Protein AF-A0A969SU74-F1 (afdb_monomer_lite)

Foldseek 3Di:
DPPPCFWPQVVQLVVQLVVQCCPVPVPVVVVCVVDVDDPVVVVVSSVSSNVRSLCVQPPPVLVVVLVVVVDPDLVSLCVSCVVVVHQSLNVVSSCCVVVVDPPPPNNVSIDGDDDDD

Sequence (117 aa):
LSLRYKTDDHLWFAFFHEAGHLLLHGKREVFLEGAIAQDSQKQDLEMEADTFAADTLIPPDALKQFLKLGQRSKAAIEQFAAKIGIAPGIVVGRLQHDDVLPKSHCNALKQRFEWAE

pLDDT: mean 87.84, std 13.86, range [45.16, 98.06]

Secondary structure (DSSP, 8-state):
--S---BHHHHHHHHHHHHHIIIIITTHHHHHHHTT--HHHHHHHHHHHHHHHHHHHS-HHHHHHHHHT---SHHHHHHHHHHHTS-HHHHHHHHHHTTSS-TTSSGGGSPBP----

Structure (mmCIF, N/CA/C/O backbone):
data_AF-A0A969SU74-F1
#
_entry.id   AF-A0A969SU74-F1
#
loop_
_atom_site.group_PDB
_atom_site.id
_atom_site.type_symbol
_atom_site.label_atom_id
_atom_site.label_alt_id
_atom_site.label_comp_id
_atom_site.label_asym_id
_atom_site.label_entity_id
_atom_site.label_seq_id
_atom_site.pdbx_PDB_ins_code
_atom_site.Cartn_x
_atom_site.Cartn_y
_atom_site.Cartn_z
_atom_site.occupancy
_atom_site.B_iso_or_equiv
_atom_site.auth_seq_id
_atom_site.auth_comp_id
_atom_site.auth_asym_id
_atom_site.auth_atom_id
_atom_site.pdbx_PDB_model_num
ATOM 1 N N . LEU A 1 1 ? 14.546 -8.936 -4.716 1.00 48.38 1 LEU A N 1
ATOM 2 C CA . LEU A 1 1 ? 13.695 -9.474 -3.614 1.00 48.38 1 LEU A CA 1
ATOM 3 C C . LEU A 1 1 ? 14.474 -10.231 -2.518 1.00 48.38 1 LEU A C 1
ATOM 5 O O . LEU A 1 1 ? 14.663 -11.441 -2.580 1.00 48.38 1 LEU A O 1
ATOM 9 N N . SER A 1 2 ? 14.907 -9.522 -1.471 1.00 45.16 2 SER A N 1
ATOM 10 C CA . SER A 1 2 ? 15.346 -10.136 -0.205 1.00 45.16 2 SER A CA 1
ATOM 11 C C . SER A 1 2 ? 14.128 -10.766 0.488 1.00 45.16 2 SER A C 1
ATOM 13 O O . SER A 1 2 ? 13.177 -10.059 0.805 1.00 45.16 2 SER A O 1
ATOM 15 N N . LEU A 1 3 ? 14.138 -12.088 0.699 1.00 48.00 3 LEU A N 1
ATOM 16 C CA . LEU A 1 3 ? 13.044 -12.942 1.214 1.00 48.00 3 LEU A CA 1
ATOM 17 C C . LEU A 1 3 ? 12.644 -12.679 2.686 1.00 48.00 3 LEU A C 1
ATOM 19 O O . LEU A 1 3 ? 12.301 -13.592 3.434 1.00 48.00 3 LEU A O 1
ATOM 23 N N . ARG A 1 4 ? 12.679 -11.424 3.140 1.00 56.50 4 ARG A N 1
ATOM 24 C CA . ARG A 1 4 ? 12.326 -11.019 4.508 1.00 56.50 4 ARG A CA 1
ATOM 25 C C . ARG A 1 4 ? 10.922 -10.411 4.612 1.00 56.50 4 ARG A C 1
ATOM 27 O O . ARG A 1 4 ? 10.639 -9.700 5.576 1.00 56.50 4 ARG A O 1
ATOM 34 N N . TYR A 1 5 ? 10.042 -10.683 3.648 1.00 61.31 5 TYR A N 1
ATOM 35 C CA . TYR A 1 5 ? 8.650 -10.232 3.680 1.00 61.31 5 TYR A CA 1
ATOM 36 C C . TYR A 1 5 ? 7.863 -11.067 4.687 1.00 61.31 5 TYR A C 1
ATOM 38 O O . TYR A 1 5 ? 7.399 -12.163 4.394 1.00 61.31 5 TYR A O 1
ATOM 46 N N . LYS A 1 6 ? 7.753 -10.556 5.915 1.00 79.50 6 LYS A N 1
ATOM 47 C CA . LYS A 1 6 ? 7.018 -11.232 6.993 1.00 79.50 6 LYS A CA 1
ATOM 48 C C . LYS A 1 6 ? 5.508 -11.057 6.886 1.00 79.50 6 LYS A C 1
ATOM 50 O O . LYS A 1 6 ? 4.792 -11.751 7.599 1.00 79.50 6 LYS A O 1
ATOM 55 N N . THR A 1 7 ? 5.036 -10.107 6.080 1.00 90.94 7 THR A N 1
ATOM 56 C CA . THR A 1 7 ? 3.631 -9.701 6.022 1.00 90.94 7 THR A CA 1
ATOM 57 C C . THR A 1 7 ? 3.171 -9.369 4.602 1.00 90.94 7 THR A C 1
ATOM 59 O O . THR A 1 7 ? 3.988 -9.031 3.743 1.00 90.94 7 THR A O 1
ATOM 62 N N . ASP A 1 8 ? 1.862 -9.475 4.375 1.00 93.06 8 ASP A N 1
ATOM 63 C CA . ASP A 1 8 ? 1.163 -9.197 3.115 1.00 93.06 8 ASP A CA 1
ATOM 64 C C . ASP A 1 8 ? 1.415 -7.809 2.542 1.00 93.06 8 ASP A C 1
ATOM 66 O O . ASP A 1 8 ? 1.679 -7.692 1.348 1.00 93.06 8 ASP A O 1
ATOM 70 N N . ASP A 1 9 ? 1.427 -6.775 3.374 1.00 94.06 9 ASP A N 1
ATOM 71 C CA . ASP A 1 9 ? 1.761 -5.418 2.943 1.00 94.06 9 ASP A CA 1
ATOM 72 C C . ASP A 1 9 ? 3.148 -5.311 2.304 1.00 94.06 9 ASP A C 1
ATOM 74 O O . ASP A 1 9 ? 3.279 -4.766 1.210 1.00 94.06 9 ASP A O 1
ATOM 78 N N . HIS A 1 10 ? 4.177 -5.867 2.945 1.00 93.25 10 HIS A N 1
ATOM 79 C CA . HIS A 1 10 ? 5.532 -5.803 2.407 1.00 93.25 10 HIS A CA 1
ATOM 80 C C . HIS A 1 10 ? 5.709 -6.689 1.172 1.00 93.25 10 HIS A C 1
ATOM 82 O O . HIS A 1 10 ? 6.413 -6.289 0.247 1.00 93.25 10 HIS A O 1
ATOM 88 N N . LEU A 1 11 ? 5.092 -7.879 1.154 1.00 93.25 11 LEU A N 1
ATOM 89 C CA . LEU A 1 11 ? 5.165 -8.775 -0.001 1.00 93.25 11 LEU A CA 1
ATOM 90 C C . LEU A 1 11 ? 4.583 -8.096 -1.241 1.00 93.25 11 LEU A C 1
ATOM 92 O O . LEU A 1 11 ? 5.242 -8.038 -2.276 1.00 93.25 11 LEU A O 1
ATOM 96 N N . TRP A 1 12 ? 3.351 -7.593 -1.133 1.00 95.00 12 TRP A N 1
ATOM 97 C CA . TRP A 1 12 ? 2.657 -7.006 -2.271 1.00 95.00 12 TRP A CA 1
ATOM 98 C C . TRP A 1 12 ? 3.305 -5.699 -2.713 1.00 95.00 12 TRP A C 1
ATOM 100 O O . TRP A 1 12 ? 3.461 -5.497 -3.913 1.00 95.00 12 TRP A O 1
ATOM 110 N N . PHE A 1 13 ? 3.762 -4.857 -1.780 1.00 95.81 13 PHE A N 1
ATOM 111 C CA . PHE A 1 13 ? 4.503 -3.648 -2.144 1.00 95.81 13 PHE A CA 1
ATOM 112 C C . PHE A 1 13 ? 5.765 -3.983 -2.941 1.00 95.81 13 PHE A C 1
ATOM 114 O O . PHE A 1 13 ? 5.951 -3.467 -4.038 1.00 95.81 13 PHE A O 1
ATOM 121 N N . ALA A 1 14 ? 6.585 -4.915 -2.450 1.00 93.81 14 ALA A N 1
ATOM 122 C CA . ALA A 1 14 ? 7.803 -5.309 -3.147 1.00 93.81 14 ALA A CA 1
ATOM 123 C C . ALA A 1 14 ? 7.527 -5.965 -4.507 1.00 93.81 14 ALA A C 1
ATOM 125 O O . ALA A 1 14 ? 8.236 -5.694 -5.467 1.00 93.81 14 ALA A O 1
ATOM 126 N N . PHE A 1 15 ? 6.489 -6.797 -4.619 1.00 94.69 15 PHE A N 1
ATOM 127 C CA . PHE A 1 15 ? 6.100 -7.378 -5.904 1.00 94.69 15 PHE A CA 1
ATOM 128 C C . PHE A 1 15 ? 5.759 -6.299 -6.939 1.00 94.69 15 PHE A C 1
ATOM 130 O O . PHE A 1 15 ? 6.271 -6.339 -8.057 1.00 94.69 15 PHE A O 1
ATOM 137 N N . PHE A 1 16 ? 4.917 -5.326 -6.576 1.00 96.12 16 PHE A N 1
ATOM 138 C CA . PHE A 1 16 ? 4.544 -4.258 -7.501 1.00 96.12 16 PHE A CA 1
ATOM 139 C C . PHE A 1 16 ? 5.683 -3.267 -7.758 1.00 96.12 16 PHE A C 1
ATOM 141 O O . PHE A 1 16 ? 5.726 -2.706 -8.846 1.00 96.12 16 PHE A O 1
ATOM 148 N N . HIS A 1 17 ? 6.621 -3.098 -6.823 1.00 95.06 17 HIS A N 1
ATOM 149 C CA . HIS A 1 17 ? 7.841 -2.308 -7.032 1.00 95.06 17 HIS A CA 1
ATOM 150 C C . HIS A 1 17 ? 8.689 -2.891 -8.159 1.00 95.06 17 HIS A C 1
ATOM 152 O O . HIS A 1 17 ? 8.983 -2.219 -9.142 1.00 95.06 17 HIS A O 1
ATOM 158 N N . GLU A 1 18 ? 8.996 -4.185 -8.066 1.00 93.56 18 GLU A N 1
ATOM 159 C CA . GLU A 1 18 ? 9.771 -4.897 -9.088 1.00 93.56 18 GLU A CA 1
ATOM 160 C C . GLU A 1 18 ? 8.994 -4.953 -10.419 1.00 93.56 18 GLU A C 1
ATOM 162 O O . GLU A 1 18 ? 9.573 -4.823 -11.497 1.00 93.56 18 GLU A O 1
ATOM 167 N N . ALA A 1 19 ? 7.660 -5.078 -10.375 1.00 93.94 19 ALA A N 1
ATOM 168 C CA . ALA A 1 19 ? 6.827 -4.944 -11.571 1.00 93.94 19 ALA A CA 1
ATOM 169 C C . ALA A 1 19 ? 6.889 -3.526 -12.172 1.00 93.94 19 ALA A C 1
ATOM 171 O O . ALA A 1 19 ? 6.854 -3.388 -13.393 1.00 93.94 19 ALA A O 1
ATOM 172 N N . GLY A 1 20 ? 7.003 -2.489 -11.339 1.00 93.81 20 GLY A N 1
ATOM 173 C CA . GLY A 1 20 ? 7.200 -1.100 -11.749 1.00 93.81 20 GLY A CA 1
ATOM 174 C C . GLY A 1 20 ? 8.490 -0.923 -12.537 1.00 93.81 20 GLY A C 1
ATOM 175 O O . GLY A 1 20 ? 8.437 -0.419 -13.658 1.00 93.81 20 GLY A O 1
ATOM 176 N N . HIS A 1 21 ? 9.607 -1.445 -12.024 1.00 90.94 21 HIS A N 1
ATOM 177 C CA . HIS A 1 21 ? 10.889 -1.474 -12.743 1.00 90.94 21 HIS A CA 1
ATOM 178 C C . HIS A 1 21 ? 10.756 -2.140 -14.118 1.00 90.94 21 HIS A C 1
ATOM 180 O O . HIS A 1 21 ? 11.118 -1.563 -15.146 1.00 90.94 21 HIS A O 1
ATOM 186 N N . LEU A 1 22 ? 10.115 -3.311 -14.185 1.00 90.06 22 LEU A N 1
ATOM 187 C CA . LEU A 1 22 ? 9.914 -4.020 -15.453 1.00 90.06 22 LEU A CA 1
ATOM 188 C C . LEU A 1 22 ? 9.034 -3.246 -16.449 1.00 90.06 22 LEU A C 1
ATOM 190 O O . LEU A 1 22 ? 9.351 -3.185 -17.640 1.00 90.06 22 LEU A O 1
ATOM 194 N N . LEU A 1 23 ? 7.921 -2.671 -15.985 1.00 91.88 23 LEU A N 1
ATOM 195 C CA . LEU A 1 23 ? 6.923 -2.022 -16.840 1.00 91.88 23 LEU A CA 1
ATOM 196 C C . LEU A 1 23 ? 7.335 -0.613 -17.277 1.00 91.88 23 LEU A C 1
ATOM 198 O O . LEU A 1 23 ? 7.095 -0.237 -18.426 1.00 91.88 23 LEU A O 1
ATOM 202 N N . LEU A 1 24 ? 7.936 0.164 -16.377 1.00 89.12 24 LEU A N 1
ATOM 203 C CA . LEU A 1 24 ? 8.307 1.558 -16.619 1.00 89.12 24 LEU A CA 1
ATOM 204 C C . LEU A 1 24 ? 9.727 1.679 -17.173 1.00 89.12 24 LEU A C 1
ATOM 206 O O . LEU A 1 24 ? 10.004 2.554 -18.000 1.00 89.12 24 LEU A O 1
ATOM 210 N N . HIS A 1 25 ? 10.635 0.800 -16.743 1.00 84.38 25 HIS A N 1
ATOM 211 C CA . HIS A 1 25 ? 12.072 0.979 -16.949 1.00 84.38 25 HIS A CA 1
ATOM 212 C C . HIS A 1 25 ? 12.751 -0.165 -17.686 1.00 84.38 25 HIS A C 1
ATOM 214 O O . HIS A 1 25 ? 13.910 -0.000 -18.050 1.00 84.38 25 HIS A O 1
ATOM 220 N N . GLY A 1 26 ? 12.059 -1.255 -18.029 1.00 73.31 26 GLY A N 1
ATOM 221 C CA . GLY A 1 26 ? 12.686 -2.477 -18.557 1.00 73.31 26 GLY A CA 1
ATOM 222 C C . GLY A 1 26 ? 13.635 -2.301 -19.758 1.00 73.31 26 GLY A C 1
ATOM 223 O O . GLY A 1 26 ? 14.557 -3.088 -19.933 1.00 73.31 26 GLY A O 1
ATOM 224 N N . LYS A 1 27 ? 13.480 -1.252 -20.583 1.00 68.12 27 LYS A N 1
ATOM 225 C CA . LYS A 1 27 ? 14.499 -0.881 -21.591 1.00 68.12 27 LYS A CA 1
ATOM 226 C C . LYS A 1 27 ? 15.587 0.045 -21.039 1.00 68.12 27 LYS A C 1
ATOM 228 O O . LYS A 1 27 ? 16.744 -0.111 -21.406 1.00 68.12 27 LYS A O 1
ATOM 233 N N . ARG A 1 28 ? 15.223 1.019 -20.199 1.00 65.56 28 ARG A N 1
ATOM 234 C CA . ARG A 1 28 ? 16.132 2.003 -19.585 1.00 65.56 28 ARG A CA 1
ATOM 235 C C . ARG A 1 28 ? 17.139 1.358 -18.630 1.00 65.56 28 ARG A C 1
ATOM 237 O O . ARG A 1 28 ? 18.290 1.775 -18.659 1.00 65.56 28 ARG A O 1
ATOM 244 N N . GLU A 1 29 ? 16.754 0.342 -17.860 1.00 62.28 29 GLU A N 1
ATOM 245 C CA . GLU A 1 29 ? 17.669 -0.366 -16.948 1.00 62.28 29 GLU A CA 1
ATOM 246 C C . GLU A 1 29 ? 18.830 -1.033 -17.697 1.00 62.28 29 GLU A C 1
ATOM 248 O O . GLU A 1 29 ? 19.986 -0.844 -17.329 1.00 62.28 29 GLU A O 1
ATOM 253 N N . VAL A 1 30 ? 18.547 -1.695 -18.825 1.00 61.94 30 VAL A N 1
ATOM 254 C CA . VAL A 1 30 ? 19.576 -2.316 -19.684 1.00 61.94 30 VAL A CA 1
ATOM 255 C C . VAL A 1 30 ? 20.558 -1.272 -20.237 1.00 61.94 30 VAL A C 1
ATOM 257 O O . VAL A 1 30 ? 21.756 -1.529 -20.344 1.00 61.94 30 VAL A O 1
ATOM 260 N N . PHE A 1 31 ? 20.077 -0.069 -20.573 1.00 58.81 31 PHE A N 1
ATOM 261 C CA . PHE A 1 31 ? 20.947 1.034 -21.000 1.00 58.81 31 PHE A CA 1
ATOM 262 C C . PHE A 1 31 ? 21.776 1.617 -19.844 1.00 58.81 31 PHE A C 1
ATOM 264 O O . PHE A 1 31 ? 22.922 2.010 -20.066 1.00 58.81 31 PHE A O 1
ATOM 271 N N . LEU A 1 32 ? 21.226 1.666 -18.626 1.00 60.56 32 LEU A N 1
ATOM 272 C CA . LEU A 1 32 ? 21.918 2.147 -17.426 1.00 60.56 32 LEU A CA 1
ATOM 273 C C . LEU A 1 32 ? 22.962 1.159 -16.885 1.00 60.56 32 LEU A C 1
ATOM 275 O O . LEU A 1 32 ? 23.892 1.603 -16.225 1.00 60.56 32 LEU A O 1
ATOM 279 N N . GLU A 1 33 ? 22.848 -0.146 -17.140 1.00 59.12 33 GLU A N 1
ATOM 280 C CA . GLU A 1 33 ? 23.909 -1.113 -16.804 1.00 59.12 33 GLU A CA 1
ATOM 281 C C . GLU A 1 33 ? 25.138 -0.977 -17.717 1.00 59.12 33 GLU A C 1
ATOM 283 O O . GLU A 1 33 ? 26.265 -1.213 -17.281 1.00 59.12 33 GLU A O 1
ATOM 288 N N . GLY A 1 34 ? 24.940 -0.574 -18.978 1.00 57.31 34 GLY A N 1
ATOM 289 C CA . GLY A 1 34 ? 26.021 -0.387 -19.953 1.00 57.31 34 GLY A CA 1
ATOM 290 C C . GLY A 1 34 ? 26.741 0.967 -19.872 1.00 57.31 34 GLY A C 1
ATOM 291 O O . GLY A 1 34 ? 27.851 1.102 -20.388 1.00 57.31 34 GLY A O 1
ATOM 292 N N . ALA A 1 35 ? 26.133 1.968 -19.233 1.00 59.81 35 ALA A N 1
ATOM 293 C CA . ALA A 1 35 ? 26.704 3.296 -19.007 1.00 59.81 35 ALA A CA 1
ATOM 294 C C . ALA A 1 35 ? 26.937 3.522 -17.504 1.00 59.81 35 ALA A C 1
ATOM 296 O O . ALA A 1 35 ? 26.246 2.947 -16.676 1.00 59.81 35 ALA A O 1
ATOM 297 N N . ILE A 1 36 ? 27.879 4.384 -17.107 1.00 60.38 36 ILE A N 1
ATOM 298 C CA . ILE A 1 36 ? 27.974 4.800 -15.697 1.00 60.38 36 ILE A CA 1
ATOM 299 C C . ILE A 1 36 ? 26.760 5.693 -15.408 1.00 60.38 36 ILE A C 1
ATOM 301 O O . ILE A 1 36 ? 26.799 6.901 -15.641 1.00 60.38 36 ILE A O 1
ATOM 305 N N . ALA A 1 37 ? 25.653 5.088 -14.983 1.00 62.66 37 ALA A N 1
ATOM 306 C CA . ALA A 1 37 ? 24.460 5.812 -14.577 1.00 62.66 37 ALA A CA 1
ATOM 307 C C .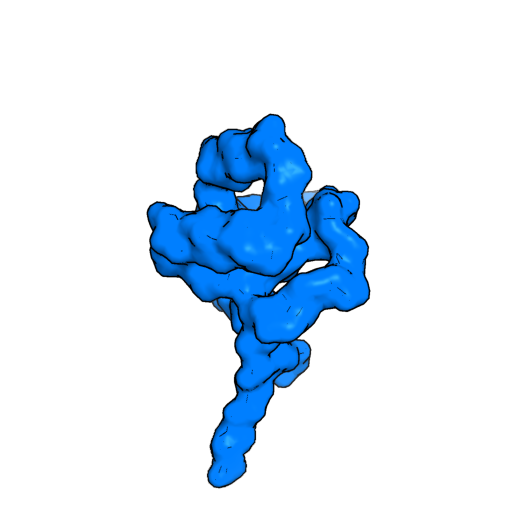 ALA A 1 37 ? 24.789 6.757 -13.414 1.00 62.66 37 ALA A C 1
ATOM 309 O O . ALA A 1 37 ? 25.452 6.354 -12.457 1.00 62.66 37 ALA A O 1
ATOM 310 N N . GLN A 1 38 ? 24.322 8.004 -13.489 1.00 72.94 38 GLN A N 1
ATOM 311 C CA . GLN A 1 38 ? 24.452 8.945 -12.377 1.00 72.94 38 GLN A CA 1
ATOM 312 C C . GLN A 1 38 ? 23.518 8.532 -11.232 1.00 72.94 38 GLN A C 1
ATOM 314 O O . GLN A 1 38 ? 22.396 8.093 -11.484 1.00 72.94 38 GLN A O 1
ATOM 319 N N . ASP A 1 39 ? 23.955 8.715 -9.983 1.00 77.50 39 ASP A N 1
ATOM 320 C CA . ASP A 1 39 ? 23.178 8.343 -8.788 1.00 77.50 39 ASP A CA 1
ATOM 321 C C . ASP A 1 39 ? 21.767 8.956 -8.776 1.00 77.50 39 ASP A C 1
ATOM 323 O O . ASP A 1 39 ? 20.814 8.302 -8.357 1.00 77.50 39 ASP A O 1
ATOM 327 N N . SER A 1 40 ? 21.606 10.170 -9.316 1.00 81.38 40 SER A N 1
ATOM 328 C CA . SER A 1 40 ? 20.304 10.834 -9.453 1.00 81.38 40 SER A CA 1
ATOM 329 C C . SER A 1 40 ? 19.332 10.071 -10.353 1.00 81.38 40 SER A C 1
ATOM 331 O O . SER A 1 40 ? 18.173 9.911 -9.996 1.00 81.38 40 SER A O 1
ATOM 333 N N . GLN A 1 41 ? 19.800 9.538 -11.486 1.00 82.69 41 GLN A N 1
ATOM 334 C CA . GLN A 1 41 ? 18.941 8.786 -12.402 1.00 82.69 41 GLN A CA 1
ATOM 335 C C . GLN A 1 41 ? 18.464 7.482 -11.773 1.00 82.69 41 GLN A C 1
ATOM 337 O O . GLN A 1 41 ? 17.310 7.116 -11.950 1.00 82.69 41 GLN A O 1
ATOM 342 N N . LYS A 1 42 ? 19.324 6.787 -11.018 1.00 83.12 42 LYS A N 1
ATOM 343 C CA . LYS A 1 42 ? 18.906 5.582 -10.289 1.00 83.12 42 LYS A CA 1
ATOM 344 C C . LYS A 1 42 ? 17.851 5.909 -9.237 1.00 83.12 42 LYS A C 1
ATOM 346 O O . LYS A 1 42 ? 16.868 5.190 -9.123 1.00 83.12 42 LYS A O 1
ATOM 351 N N . GLN A 1 43 ? 18.035 7.009 -8.510 1.00 88.31 43 GLN A N 1
ATOM 352 C CA . GLN A 1 43 ? 17.075 7.454 -7.507 1.00 88.31 43 GLN A CA 1
ATOM 353 C C . GLN A 1 43 ? 15.710 7.811 -8.117 1.00 88.31 43 GLN A C 1
ATOM 355 O O . GLN A 1 43 ? 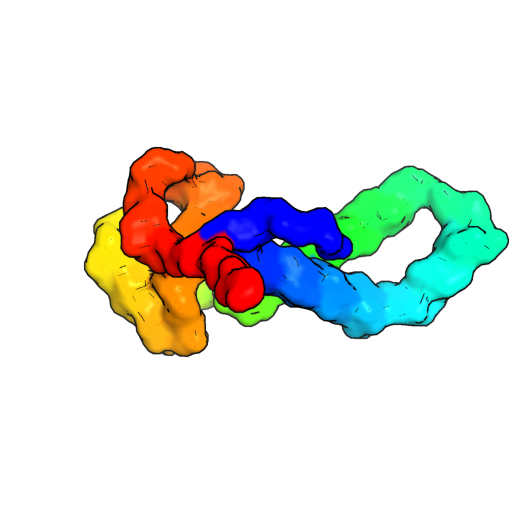14.685 7.484 -7.523 1.00 88.31 43 GLN A O 1
ATOM 360 N N . ASP A 1 44 ? 15.690 8.429 -9.301 1.00 90.75 44 ASP A N 1
ATOM 361 C CA . ASP A 1 44 ? 14.447 8.735 -10.016 1.00 90.75 44 ASP A CA 1
ATOM 362 C C . ASP A 1 44 ? 13.693 7.452 -10.414 1.00 90.75 44 ASP A C 1
ATOM 364 O O . ASP A 1 44 ? 12.482 7.371 -10.214 1.00 90.75 44 ASP A O 1
ATOM 368 N N . LEU A 1 45 ? 14.398 6.424 -10.910 1.00 90.81 45 LEU A N 1
ATOM 369 C CA . LEU A 1 45 ? 13.784 5.135 -11.257 1.00 90.81 45 LEU A CA 1
ATOM 370 C C . LEU A 1 45 ? 13.190 4.440 -10.021 1.00 90.81 45 LEU A C 1
ATOM 372 O O . LEU A 1 45 ? 12.039 4.016 -10.053 1.00 90.81 45 LEU A O 1
ATOM 376 N N . GLU A 1 46 ? 13.923 4.386 -8.906 1.00 91.94 46 GLU A N 1
ATOM 377 C CA . GLU A 1 46 ? 13.389 3.818 -7.657 1.00 91.94 46 GLU A CA 1
ATOM 378 C C . GLU A 1 46 ? 12.135 4.566 -7.181 1.00 91.94 46 GLU A C 1
ATOM 380 O O . GLU A 1 46 ? 11.153 3.937 -6.795 1.00 91.94 46 GLU A O 1
ATOM 385 N N . MET A 1 47 ? 12.117 5.900 -7.278 1.00 94.94 47 MET A N 1
ATOM 386 C CA . MET A 1 47 ? 10.964 6.712 -6.876 1.00 94.94 47 MET A CA 1
ATOM 387 C C . MET A 1 47 ? 9.742 6.494 -7.781 1.00 94.94 47 MET A C 1
ATOM 389 O O . MET A 1 47 ? 8.601 6.479 -7.307 1.00 94.94 47 MET A O 1
ATOM 393 N N . GLU A 1 48 ? 9.963 6.324 -9.086 1.00 95.44 48 GLU A N 1
ATOM 394 C CA . GLU A 1 48 ? 8.908 5.979 -10.039 1.00 95.44 48 GLU A CA 1
ATOM 395 C C . GLU A 1 48 ? 8.321 4.588 -9.740 1.00 95.44 48 GLU A C 1
ATOM 397 O O . GLU A 1 48 ? 7.097 4.432 -9.754 1.00 95.44 48 GLU A O 1
ATOM 402 N N . ALA A 1 49 ? 9.162 3.603 -9.410 1.00 95.50 49 ALA A N 1
ATOM 403 C CA . ALA A 1 49 ? 8.728 2.259 -9.024 1.00 95.50 49 ALA A CA 1
ATOM 404 C C . ALA A 1 49 ? 7.978 2.244 -7.679 1.00 95.50 49 ALA A C 1
ATOM 406 O O . ALA A 1 49 ? 6.902 1.645 -7.591 1.00 95.50 49 ALA A O 1
ATOM 407 N N . ASP A 1 50 ? 8.472 2.979 -6.675 1.00 96.44 50 ASP A N 1
ATOM 408 C CA . ASP A 1 50 ? 7.803 3.166 -5.380 1.00 96.44 50 ASP A CA 1
ATOM 409 C C . ASP A 1 50 ? 6.401 3.758 -5.577 1.00 96.44 50 ASP A C 1
ATOM 411 O O . ASP A 1 50 ? 5.411 3.250 -5.043 1.00 96.44 50 ASP A O 1
ATOM 415 N N . THR A 1 51 ? 6.303 4.825 -6.382 1.00 97.38 51 THR A N 1
ATOM 416 C CA . THR A 1 51 ? 5.034 5.507 -6.684 1.00 97.38 51 THR A CA 1
ATOM 417 C C . THR A 1 51 ? 4.082 4.577 -7.427 1.00 97.38 51 THR A C 1
ATOM 419 O O . THR A 1 51 ? 2.904 4.479 -7.080 1.00 97.38 51 THR A O 1
ATOM 422 N N . PHE A 1 52 ? 4.589 3.841 -8.417 1.00 97.75 52 PHE A N 1
ATOM 423 C CA . PHE A 1 52 ? 3.803 2.861 -9.152 1.00 97.75 52 PHE A CA 1
ATOM 424 C C . PHE A 1 52 ? 3.226 1.784 -8.228 1.00 97.75 52 PHE A C 1
ATOM 426 O O . PHE A 1 52 ? 2.027 1.502 -8.293 1.00 97.75 52 PHE A O 1
ATOM 433 N N . ALA A 1 53 ? 4.042 1.206 -7.345 1.00 97.38 53 ALA A N 1
ATOM 434 C CA . ALA A 1 53 ? 3.600 0.180 -6.408 1.00 97.38 53 ALA A CA 1
ATOM 435 C C . ALA A 1 53 ? 2.546 0.716 -5.434 1.00 97.38 53 ALA A C 1
ATOM 437 O O . ALA A 1 53 ? 1.482 0.115 -5.250 1.00 97.38 53 ALA A O 1
ATOM 438 N N . ALA A 1 54 ? 2.831 1.880 -4.855 1.00 97.44 54 ALA A N 1
ATOM 439 C CA . ALA A 1 54 ? 1.970 2.602 -3.936 1.00 97.44 54 ALA A CA 1
ATOM 440 C C . ALA A 1 54 ? 0.573 2.865 -4.528 1.00 97.44 54 ALA A C 1
ATOM 442 O O . ALA A 1 54 ? -0.435 2.560 -3.881 1.00 97.44 54 ALA A O 1
ATOM 443 N N . ASP A 1 55 ? 0.516 3.408 -5.743 1.00 97.62 55 ASP A N 1
ATOM 444 C CA . ASP A 1 55 ? -0.723 3.869 -6.377 1.00 97.62 55 ASP A CA 1
ATOM 445 C C . ASP A 1 55 ? -1.499 2.736 -7.056 1.00 97.62 55 ASP A C 1
ATOM 447 O O . ASP A 1 55 ? -2.729 2.785 -7.133 1.00 97.62 55 ASP A O 1
ATOM 451 N N . THR A 1 56 ? -0.799 1.686 -7.494 1.00 97.69 56 THR A N 1
ATOM 452 C CA . THR A 1 56 ? -1.426 0.462 -8.010 1.00 97.69 56 THR A CA 1
ATOM 453 C C . THR A 1 56 ? -2.140 -0.297 -6.896 1.00 97.69 56 THR A C 1
ATOM 455 O O . THR A 1 56 ? -3.268 -0.752 -7.083 1.00 97.69 56 THR A O 1
ATOM 458 N N . LEU A 1 57 ? -1.509 -0.422 -5.723 1.00 97.69 57 LEU A N 1
ATOM 459 C CA . LEU A 1 57 ? -2.108 -1.114 -4.582 1.00 97.69 57 LEU A CA 1
ATOM 460 C C . LEU A 1 57 ? -3.272 -0.336 -3.978 1.00 97.69 57 LEU A C 1
ATOM 462 O O . LEU A 1 57 ? -4.289 -0.929 -3.619 1.00 97.69 57 LEU A O 1
ATOM 466 N N . ILE A 1 58 ? -3.123 0.980 -3.826 1.00 98.06 58 ILE A N 1
ATOM 467 C CA . ILE A 1 58 ? -4.154 1.833 -3.241 1.00 98.06 58 ILE A CA 1
ATOM 468 C C . ILE A 1 58 ? -4.320 3.070 -4.123 1.00 98.06 58 ILE A C 1
ATOM 470 O O . ILE A 1 58 ? -3.494 3.980 -4.041 1.00 98.06 58 ILE A O 1
ATOM 474 N N . PRO A 1 59 ? -5.419 3.162 -4.895 1.00 97.75 59 PRO A N 1
ATOM 475 C CA . PRO A 1 59 ? -5.660 4.306 -5.760 1.00 97.75 59 PRO A CA 1
ATOM 476 C C . PRO A 1 59 ? -5.619 5.632 -4.975 1.00 97.75 59 PRO A C 1
ATOM 478 O O . PRO A 1 59 ? -6.338 5.759 -3.971 1.00 97.75 59 PRO A O 1
ATOM 481 N N . PRO A 1 60 ? -4.854 6.647 -5.426 1.00 97.00 60 PRO A N 1
ATOM 482 C CA . PRO A 1 60 ? -4.664 7.902 -4.692 1.00 97.00 60 PRO A CA 1
ATOM 483 C C . PRO A 1 60 ? -5.968 8.611 -4.322 1.00 97.00 60 PRO A C 1
ATOM 485 O O . PRO A 1 60 ? -6.127 9.106 -3.204 1.00 97.00 60 PRO A O 1
ATOM 488 N N . ASP A 1 61 ? -6.944 8.615 -5.232 1.00 97.25 61 ASP A N 1
ATOM 489 C CA . ASP A 1 61 ? -8.250 9.229 -4.994 1.00 97.25 61 ASP A CA 1
ATOM 490 C C . ASP A 1 61 ? -9.051 8.493 -3.916 1.00 97.25 61 ASP A C 1
ATOM 492 O O . ASP A 1 61 ? -9.702 9.129 -3.080 1.00 97.25 61 ASP A O 1
ATOM 496 N N . ALA A 1 62 ? -8.975 7.160 -3.893 1.00 96.81 62 ALA A N 1
ATOM 497 C CA . ALA A 1 62 ? -9.629 6.349 -2.875 1.00 96.81 62 ALA A CA 1
ATOM 498 C C . ALA A 1 62 ? -8.988 6.584 -1.500 1.00 96.81 62 ALA A C 1
ATOM 500 O O . ALA A 1 62 ? -9.709 6.821 -0.525 1.00 96.81 62 ALA A O 1
ATOM 501 N N . LEU A 1 63 ? -7.651 6.610 -1.430 1.00 96.69 63 LEU A N 1
ATOM 502 C CA . LEU A 1 63 ? -6.914 6.918 -0.203 1.00 96.69 63 LEU A CA 1
ATOM 503 C C . LEU A 1 63 ? -7.255 8.321 0.308 1.00 96.69 63 LEU A C 1
ATOM 505 O O . LEU A 1 63 ? -7.606 8.496 1.473 1.00 96.69 63 LEU A O 1
ATOM 509 N N . LYS A 1 64 ? -7.239 9.328 -0.569 1.00 96.50 64 LYS A N 1
ATOM 510 C CA . LYS A 1 64 ? -7.573 10.713 -0.218 1.00 96.50 64 LYS A CA 1
ATOM 511 C C . LYS A 1 64 ? -8.990 10.843 0.339 1.00 96.50 64 LYS A C 1
ATOM 513 O O . LYS A 1 64 ? -9.201 11.578 1.304 1.00 96.50 64 LYS A O 1
ATOM 518 N N . GLN A 1 65 ? -9.968 10.154 -0.250 1.00 95.75 65 GLN A N 1
ATOM 519 C CA . GLN A 1 65 ? -11.337 10.128 0.272 1.00 95.75 65 GLN A CA 1
ATOM 520 C C . GLN A 1 65 ? -11.403 9.466 1.650 1.00 95.75 65 GLN A C 1
ATOM 522 O O . GLN A 1 65 ? -12.034 10.012 2.552 1.00 95.75 65 GLN A O 1
ATOM 527 N N . PHE A 1 66 ? -10.716 8.338 1.833 1.00 95.75 66 PHE A N 1
ATOM 528 C CA . PHE A 1 66 ? -10.648 7.640 3.114 1.00 95.75 66 PHE A CA 1
ATOM 529 C C . PHE A 1 66 ? -10.026 8.509 4.219 1.00 95.75 66 PHE A C 1
ATOM 531 O O . PHE A 1 66 ? -10.613 8.666 5.289 1.00 95.75 66 PHE A O 1
ATOM 538 N N . LEU A 1 67 ? -8.896 9.165 3.939 1.00 94.75 67 LEU A N 1
ATOM 539 C CA . LEU A 1 67 ? -8.205 10.034 4.896 1.00 94.75 67 LEU A CA 1
ATOM 540 C C . LEU A 1 67 ? -9.058 11.231 5.340 1.00 94.75 67 LEU A C 1
ATOM 542 O O . LEU A 1 67 ? -9.008 11.618 6.510 1.00 94.75 67 LEU A O 1
ATOM 546 N N . LYS A 1 68 ? -9.882 11.785 4.441 1.00 94.81 68 LYS A N 1
ATOM 547 C CA . LYS A 1 68 ? -10.814 12.882 4.756 1.00 94.81 68 LYS A CA 1
ATOM 548 C C . LYS A 1 68 ? -11.897 12.491 5.760 1.00 94.81 68 LYS A C 1
ATOM 550 O O . LYS A 1 68 ? -12.356 13.353 6.500 1.00 94.81 68 LYS A O 1
ATOM 555 N N . LEU A 1 69 ? -12.299 11.219 5.807 1.00 90.19 69 LEU A N 1
ATOM 556 C CA . LEU A 1 69 ? -13.290 10.739 6.776 1.00 90.19 69 LEU A CA 1
ATOM 557 C C . LEU A 1 69 ? -12.731 10.706 8.206 1.00 90.19 69 LEU A C 1
ATOM 559 O O . LEU A 1 69 ? -13.497 10.620 9.162 1.00 90.19 69 LEU A O 1
ATOM 563 N N . GLY A 1 70 ? -11.404 10.742 8.369 1.00 85.81 70 GLY A N 1
ATOM 564 C CA . GLY A 1 70 ? -10.729 10.741 9.669 1.00 85.81 70 GLY A CA 1
ATOM 565 C C . GLY A 1 70 ? -10.807 9.416 10.439 1.00 85.81 70 GLY A C 1
ATOM 566 O O . GLY A 1 70 ? -10.200 9.291 11.505 1.00 85.81 70 GLY A O 1
ATOM 567 N N . GLN A 1 71 ? -11.507 8.415 9.906 1.00 83.31 71 GLN A N 1
ATOM 568 C CA . GLN A 1 71 ? -11.707 7.119 10.544 1.00 83.31 71 GLN A CA 1
ATOM 569 C C . GLN A 1 71 ? -10.482 6.224 10.331 1.00 83.31 71 GLN A C 1
ATOM 571 O O . GLN A 1 71 ? -10.165 5.840 9.213 1.00 83.31 71 GLN A O 1
ATOM 576 N N . ARG A 1 72 ? -9.791 5.883 11.423 1.00 88.56 72 ARG A N 1
A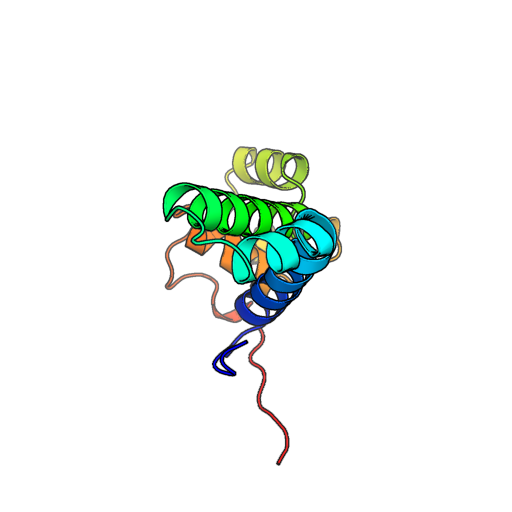TOM 577 C CA . ARG A 1 72 ? -8.569 5.049 11.417 1.00 88.56 72 ARG A CA 1
ATOM 578 C C . ARG A 1 72 ? -8.710 3.797 12.285 1.00 88.56 72 ARG A C 1
ATOM 580 O O . ARG A 1 72 ? -7.722 3.205 12.712 1.00 88.56 72 ARG A O 1
ATOM 587 N N . SER A 1 73 ? -9.947 3.429 12.611 1.00 94.12 73 SER A N 1
ATOM 588 C CA . SER A 1 73 ? -10.231 2.221 13.381 1.00 94.12 73 SER A CA 1
ATOM 589 C C . SER A 1 73 ? -9.984 0.974 12.531 1.00 94.12 73 SER A C 1
ATOM 591 O O . SER A 1 73 ? -10.049 1.024 11.303 1.00 94.12 73 SER A O 1
ATOM 593 N N . LYS A 1 74 ? -9.764 -0.166 13.196 1.00 95.44 74 LYS A N 1
ATOM 594 C CA . LYS A 1 74 ? -9.633 -1.473 12.537 1.00 95.44 74 LYS A CA 1
ATOM 595 C C . LYS A 1 74 ? -10.787 -1.731 11.553 1.00 95.44 74 LYS A C 1
ATOM 597 O O . LYS A 1 74 ? -10.538 -2.044 10.396 1.00 95.44 74 LYS A O 1
ATOM 602 N N . ALA A 1 75 ? -12.023 -1.490 11.995 1.00 96.62 75 ALA A N 1
ATOM 603 C CA . ALA A 1 75 ? -13.223 -1.687 11.185 1.00 96.62 75 ALA A CA 1
ATOM 604 C C . ALA A 1 75 ? -13.283 -0.755 9.961 1.00 96.62 75 ALA A C 1
ATOM 606 O O . ALA A 1 75 ? -13.685 -1.186 8.885 1.00 96.62 75 ALA A O 1
ATOM 607 N N . ALA A 1 76 ? -12.866 0.509 10.099 1.00 96.88 76 ALA A N 1
ATOM 608 C CA . ALA A 1 76 ? -12.829 1.440 8.971 1.00 96.88 76 ALA A CA 1
ATOM 609 C C . ALA A 1 76 ? -11.796 1.011 7.918 1.00 96.88 76 ALA A C 1
ATOM 611 O O . ALA A 1 76 ? -12.067 1.082 6.722 1.00 96.88 76 ALA A O 1
ATOM 612 N N . ILE A 1 77 ? -10.635 0.522 8.367 1.00 97.81 77 ILE A N 1
ATOM 613 C CA . ILE A 1 77 ? -9.580 -0.004 7.493 1.00 97.81 77 ILE A CA 1
ATOM 614 C C . ILE A 1 77 ? -10.065 -1.258 6.754 1.00 97.81 77 ILE A C 1
ATOM 616 O O . ILE A 1 77 ? -9.898 -1.343 5.541 1.00 97.81 77 ILE A O 1
ATOM 620 N N . GLU A 1 78 ? -10.709 -2.198 7.451 1.00 97.94 78 GLU A N 1
ATOM 621 C CA . GLU A 1 78 ? -11.298 -3.401 6.843 1.00 97.94 78 GLU A CA 1
ATOM 622 C C . GLU A 1 78 ? -12.356 -3.049 5.786 1.00 97.94 78 GLU A C 1
ATOM 624 O O . GLU A 1 78 ? -12.318 -3.573 4.675 1.00 97.94 78 GLU A O 1
ATOM 629 N N . GLN A 1 79 ? -13.265 -2.118 6.096 1.00 97.69 79 GLN A N 1
ATOM 630 C CA . GLN A 1 79 ? -14.298 -1.667 5.157 1.00 97.69 79 GLN A CA 1
ATOM 631 C C . GLN A 1 79 ? -13.706 -0.978 3.925 1.00 97.69 79 GLN A C 1
ATOM 633 O O . GLN A 1 79 ? -14.160 -1.213 2.805 1.00 97.69 79 GLN A O 1
ATOM 638 N N . PHE A 1 80 ? -12.690 -0.134 4.113 1.00 97.56 80 PHE A N 1
ATOM 639 C CA . PHE A 1 80 ? -12.010 0.527 3.005 1.00 97.56 80 PHE A CA 1
ATOM 640 C C . PHE A 1 80 ? -11.280 -0.473 2.107 1.00 97.56 80 PHE A C 1
ATOM 642 O O . PHE A 1 80 ? -11.454 -0.425 0.891 1.00 97.56 80 PHE A O 1
ATOM 649 N N . ALA A 1 81 ? -10.532 -1.407 2.698 1.00 97.62 81 ALA A N 1
ATOM 650 C CA . ALA A 1 81 ? -9.826 -2.453 1.967 1.00 97.62 81 ALA A CA 1
ATOM 651 C C . ALA A 1 81 ? -10.795 -3.313 1.141 1.00 97.62 81 ALA A C 1
ATOM 653 O O . ALA A 1 81 ? -10.582 -3.511 -0.054 1.00 97.62 81 ALA A O 1
ATOM 654 N N . ALA A 1 82 ? -11.918 -3.721 1.742 1.00 97.88 82 ALA A N 1
ATOM 655 C CA . ALA A 1 82 ? -12.973 -4.455 1.051 1.00 97.88 82 ALA A CA 1
ATOM 656 C C . ALA A 1 82 ? -13.582 -3.653 -0.113 1.00 97.88 82 ALA A C 1
ATOM 658 O O . ALA A 1 82 ? -13.818 -4.210 -1.182 1.00 97.88 82 ALA A O 1
ATOM 659 N N . LYS A 1 83 ? -13.795 -2.340 0.060 1.00 97.31 83 LYS A N 1
ATOM 660 C CA . LYS A 1 83 ? -14.345 -1.459 -0.984 1.00 97.31 83 LYS A CA 1
ATOM 661 C C . LYS A 1 83 ? -13.455 -1.384 -2.227 1.00 97.31 83 LYS A C 1
ATOM 663 O O . LYS A 1 83 ? -13.984 -1.288 -3.330 1.00 97.31 83 LYS A O 1
ATOM 668 N N . ILE A 1 84 ? -12.134 -1.385 -2.053 1.00 96.81 84 ILE A N 1
ATOM 669 C CA . ILE A 1 84 ? -11.174 -1.319 -3.168 1.00 96.81 84 ILE A CA 1
ATOM 670 C C . ILE A 1 84 ? -10.642 -2.697 -3.589 1.00 96.81 84 ILE A C 1
ATOM 672 O O . ILE A 1 84 ? -9.857 -2.779 -4.526 1.00 96.81 84 ILE A O 1
ATOM 676 N N . GLY A 1 85 ? -11.089 -3.772 -2.932 1.00 96.88 85 GLY A N 1
ATOM 677 C CA . GLY A 1 85 ? -10.780 -5.150 -3.311 1.00 96.88 85 GLY A CA 1
ATOM 678 C C . GLY A 1 85 ? -9.377 -5.630 -2.933 1.00 96.88 85 GLY A C 1
ATOM 679 O O . GLY A 1 85 ? -8.825 -6.464 -3.645 1.00 96.88 85 GLY A O 1
ATOM 680 N N . ILE A 1 86 ? -8.797 -5.132 -1.834 1.00 97.06 86 ILE A N 1
ATOM 681 C CA . ILE A 1 86 ? -7.456 -5.536 -1.375 1.00 97.06 86 ILE A CA 1
ATOM 682 C C . ILE A 1 86 ? -7.464 -6.058 0.065 1.00 97.06 86 ILE A C 1
ATOM 684 O O . ILE A 1 86 ? -8.418 -5.856 0.818 1.00 97.06 86 ILE A O 1
ATOM 688 N N . ALA A 1 87 ? -6.371 -6.707 0.475 1.00 97.00 87 ALA A N 1
ATOM 689 C CA . ALA A 1 87 ? -6.196 -7.145 1.855 1.00 97.00 87 ALA A CA 1
ATOM 690 C C . ALA A 1 87 ? -6.030 -5.942 2.811 1.00 97.00 87 ALA A C 1
ATOM 692 O O . ALA A 1 87 ? -5.292 -4.999 2.506 1.00 97.00 87 ALA A O 1
ATOM 693 N N . PRO A 1 88 ? -6.663 -5.957 3.998 1.00 97.56 88 PRO A N 1
ATOM 694 C CA . PRO A 1 88 ? -6.579 -4.848 4.947 1.00 97.56 88 PRO A CA 1
ATOM 695 C C . PRO A 1 88 ? -5.166 -4.625 5.494 1.00 97.56 88 PRO A C 1
ATOM 697 O O . PRO A 1 88 ? -4.828 -3.491 5.834 1.00 97.56 88 PRO A O 1
ATOM 700 N N . GLY A 1 89 ? -4.325 -5.663 5.537 1.00 97.25 89 GLY A N 1
ATOM 701 C CA . GLY A 1 89 ? -2.917 -5.550 5.909 1.00 97.25 89 GLY A CA 1
ATOM 702 C C . GLY A 1 89 ? -2.155 -4.558 5.033 1.00 97.25 89 GLY A C 1
ATOM 703 O O . GLY A 1 89 ? -1.428 -3.722 5.568 1.00 97.25 89 GLY A O 1
ATOM 704 N N . ILE A 1 90 ? -2.418 -4.558 3.721 1.00 97.50 90 ILE A N 1
ATOM 705 C CA . ILE A 1 90 ? -1.825 -3.631 2.740 1.00 97.50 90 ILE A CA 1
ATOM 706 C C . ILE A 1 90 ? -2.192 -2.179 3.069 1.00 97.50 90 ILE A C 1
ATOM 708 O O . ILE A 1 90 ? -1.322 -1.308 3.102 1.00 97.50 90 ILE A O 1
ATOM 712 N N . VAL A 1 91 ? -3.464 -1.916 3.395 1.00 97.81 91 VAL A N 1
ATOM 713 C CA . VAL A 1 91 ? -3.911 -0.581 3.829 1.00 97.81 91 VAL A CA 1
ATOM 714 C C . VAL A 1 91 ? -3.196 -0.161 5.111 1.00 97.81 91 VAL A C 1
ATOM 716 O O . VAL A 1 91 ? -2.711 0.965 5.194 1.00 97.81 91 VAL A O 1
ATOM 719 N N . VAL A 1 92 ? -3.091 -1.051 6.106 1.00 97.62 92 VAL A N 1
ATOM 720 C CA . VAL A 1 92 ? -2.337 -0.760 7.337 1.00 97.62 92 VAL A CA 1
ATOM 721 C C . VAL A 1 92 ? -0.885 -0.419 7.014 1.00 97.62 92 VAL A C 1
ATOM 723 O O . VAL A 1 92 ? 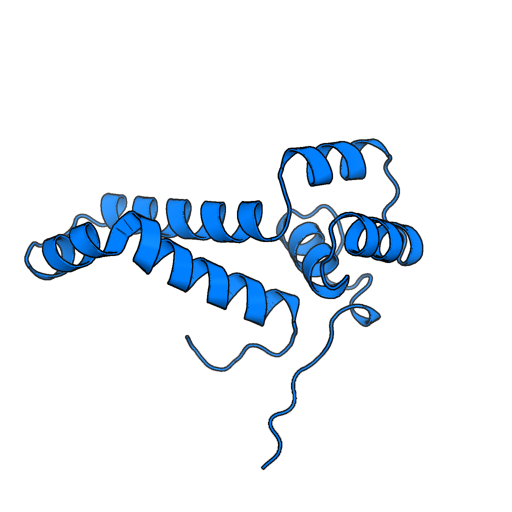-0.375 0.560 7.551 1.00 97.62 92 VAL A O 1
ATOM 726 N N . GLY A 1 93 ? -0.239 -1.189 6.136 1.00 96.75 93 GLY A N 1
ATOM 727 C CA . GLY A 1 93 ? 1.125 -0.936 5.678 1.00 96.75 93 GLY A CA 1
ATOM 728 C C . GLY A 1 93 ? 1.290 0.469 5.110 1.00 96.75 93 GLY A C 1
ATOM 729 O O . GLY A 1 93 ? 2.130 1.223 5.599 1.00 96.75 93 GLY A O 1
ATOM 730 N N . ARG A 1 94 ? 0.422 0.868 4.170 1.00 97.19 94 ARG A N 1
ATOM 731 C CA . ARG A 1 94 ? 0.449 2.218 3.587 1.00 97.19 94 ARG A CA 1
ATOM 732 C C . ARG A 1 94 ? 0.245 3.312 4.634 1.00 97.19 94 ARG A C 1
ATOM 734 O O . ARG A 1 94 ? 1.014 4.262 4.684 1.00 97.19 94 ARG A O 1
ATOM 741 N N . LEU A 1 95 ? -0.755 3.176 5.505 1.00 96.94 95 LEU A N 1
ATOM 742 C CA . LEU A 1 95 ? -1.037 4.193 6.526 1.00 96.94 95 LEU A CA 1
ATOM 743 C C . LEU A 1 95 ? 0.095 4.331 7.554 1.00 96.94 95 LEU A C 1
ATOM 745 O O . LEU A 1 95 ? 0.300 5.418 8.086 1.00 96.94 95 LEU A O 1
ATOM 749 N N . GLN A 1 96 ? 0.798 3.240 7.860 1.00 96.50 96 GLN A N 1
ATOM 750 C CA . GLN A 1 96 ? 1.960 3.257 8.750 1.00 96.50 96 GLN A CA 1
ATOM 751 C C . GLN A 1 96 ? 3.218 3.812 8.084 1.00 96.50 96 GLN A C 1
ATOM 753 O O . GLN A 1 96 ? 4.049 4.399 8.771 1.00 96.50 96 GLN A O 1
ATOM 758 N N . HIS A 1 97 ? 3.374 3.589 6.779 1.00 95.81 97 HIS A N 1
ATOM 759 C CA . HIS A 1 97 ? 4.446 4.176 5.983 1.00 95.81 97 HIS A CA 1
ATOM 760 C C . HIS A 1 97 ? 4.286 5.698 5.879 1.00 95.81 97 HIS A C 1
ATOM 762 O O . HIS A 1 97 ? 5.242 6.428 6.104 1.00 95.81 97 HIS A O 1
ATOM 768 N N . ASP A 1 98 ? 3.061 6.168 5.636 1.00 95.25 98 ASP A N 1
ATOM 769 C CA . ASP A 1 98 ? 2.743 7.592 5.461 1.00 95.25 98 ASP A CA 1
ATOM 770 C C . ASP A 1 98 ? 2.577 8.347 6.803 1.00 95.25 98 ASP A C 1
ATOM 772 O O . ASP A 1 98 ? 2.020 9.445 6.835 1.00 95.25 98 ASP A O 1
ATOM 776 N N . ASP A 1 99 ? 2.981 7.741 7.928 1.00 95.81 99 ASP A N 1
ATOM 777 C CA . ASP A 1 99 ? 2.851 8.270 9.298 1.00 95.81 99 ASP A CA 1
ATOM 778 C C . ASP A 1 99 ? 1.417 8.695 9.704 1.00 95.81 99 ASP A C 1
ATOM 780 O O . ASP A 1 99 ? 1.195 9.426 10.673 1.00 95.81 99 ASP A O 1
ATOM 784 N N . VAL A 1 100 ? 0.398 8.182 9.007 1.00 95.19 100 VAL A N 1
ATOM 785 C CA . VAL A 1 100 ? -1.026 8.409 9.314 1.00 95.19 100 VAL A CA 1
ATOM 786 C C . VAL A 1 100 ? -1.499 7.534 10.480 1.00 95.19 100 VAL A C 1
ATOM 788 O O . VAL A 1 100 ? -2.458 7.880 11.183 1.00 95.19 100 VAL A O 1
ATOM 791 N N . LEU A 1 101 ? -0.860 6.380 10.667 1.00 95.25 101 LEU A N 1
ATOM 792 C CA . LEU A 1 101 ? -1.168 5.395 11.695 1.00 95.25 101 LEU A CA 1
ATOM 793 C C . LEU A 1 101 ? 0.134 4.946 12.385 1.00 95.25 101 LEU A C 1
ATOM 795 O O . LEU A 1 101 ? 1.080 4.581 11.696 1.00 95.25 101 LEU A O 1
ATOM 799 N N . PRO A 1 102 ? 0.209 4.889 13.728 1.00 95.94 102 PRO A N 1
ATOM 800 C CA . PRO A 1 102 ? 1.412 4.402 14.399 1.00 95.94 102 PRO A CA 1
ATOM 801 C C . PRO A 1 102 ? 1.761 2.961 13.997 1.00 95.94 102 PRO A C 1
ATOM 803 O O . PRO A 1 102 ? 0.879 2.105 13.897 1.00 95.94 102 PRO A O 1
ATOM 806 N N . LYS A 1 103 ? 3.060 2.654 13.867 1.00 93.75 103 LYS A N 1
ATOM 807 C CA . LYS A 1 103 ? 3.569 1.316 13.486 1.00 93.75 103 LYS A CA 1
ATOM 808 C C . LYS A 1 103 ? 3.159 0.184 14.442 1.00 93.75 103 LYS A C 1
ATOM 810 O O . LYS A 1 103 ? 3.255 -0.991 14.099 1.00 93.75 103 LYS A O 1
ATOM 815 N N . SER A 1 104 ? 2.704 0.510 15.651 1.00 93.94 104 SER A N 1
ATOM 816 C CA . SER A 1 104 ? 2.182 -0.447 16.634 1.00 93.94 104 SER A CA 1
ATOM 817 C C . SER A 1 104 ? 0.691 -0.774 16.453 1.00 93.94 104 SER A C 1
ATOM 819 O O . SER A 1 104 ? 0.214 -1.753 17.025 1.00 93.94 104 SER A O 1
ATOM 821 N N . HIS A 1 10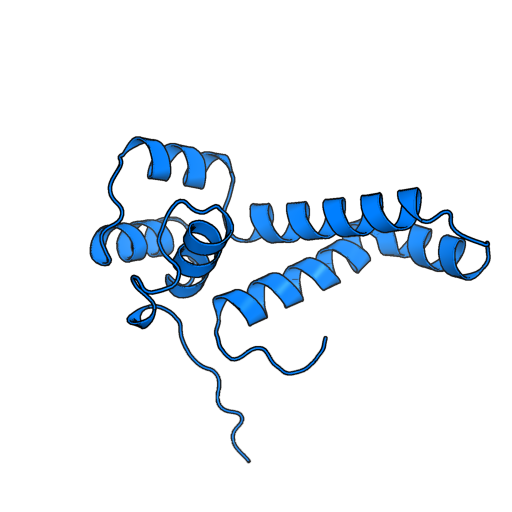5 ? -0.059 0.010 15.674 1.00 93.88 105 HIS A N 1
ATOM 822 C CA . HIS A 1 105 ? -1.515 -0.101 15.572 1.00 93.88 105 HIS A CA 1
ATOM 823 C C . HIS A 1 105 ? -1.950 -1.006 14.421 1.00 93.88 105 HIS A C 1
ATOM 825 O O . HIS A 1 105 ? -1.319 -1.047 13.371 1.00 93.88 105 HIS A O 1
ATOM 831 N N . CYS A 1 106 ? -3.077 -1.702 14.605 1.00 94.88 106 CYS A N 1
ATOM 832 C CA . CYS A 1 106 ? -3.752 -2.500 13.573 1.00 94.88 106 CYS A CA 1
ATOM 833 C C . CYS A 1 106 ? -2.896 -3.610 12.929 1.00 94.88 106 CYS A C 1
ATOM 835 O O . CYS A 1 106 ? -3.318 -4.208 11.946 1.00 94.88 106 CYS A O 1
ATOM 837 N N . ASN A 1 107 ? -1.754 -3.969 13.523 1.00 94.69 107 ASN A N 1
ATOM 838 C CA . ASN A 1 107 ? -0.878 -5.040 13.035 1.00 94.69 107 ASN A CA 1
ATOM 839 C C . ASN A 1 107 ? -1.565 -6.414 12.972 1.00 94.69 107 ASN A C 1
ATOM 841 O O . ASN A 1 107 ? -1.137 -7.270 12.211 1.00 94.69 107 ASN A O 1
ATOM 845 N N . ALA A 1 108 ? -2.653 -6.612 13.723 1.00 94.94 108 ALA A N 1
ATOM 846 C CA . ALA A 1 108 ? -3.486 -7.813 13.644 1.00 94.94 108 ALA A CA 1
ATOM 847 C C . ALA A 1 108 ? -4.221 -7.976 12.297 1.00 94.94 108 ALA A C 1
ATOM 849 O O . ALA A 1 108 ? -4.768 -9.042 12.044 1.00 94.94 108 ALA A O 1
ATOM 850 N N . LEU A 1 109 ? -4.275 -6.930 11.462 1.00 96.00 109 LEU A N 1
ATOM 851 C CA . LEU A 1 109 ? -4.819 -6.997 10.100 1.00 96.00 109 LEU A CA 1
ATOM 852 C C . LEU A 1 109 ? -3.794 -7.462 9.064 1.00 96.00 109 LEU A C 1
ATOM 854 O O . LEU A 1 109 ? -4.187 -7.782 7.947 1.00 96.00 109 LEU A O 1
ATOM 858 N N . LYS A 1 110 ? -2.502 -7.477 9.413 1.00 95.12 110 LYS A N 1
ATOM 859 C CA . LYS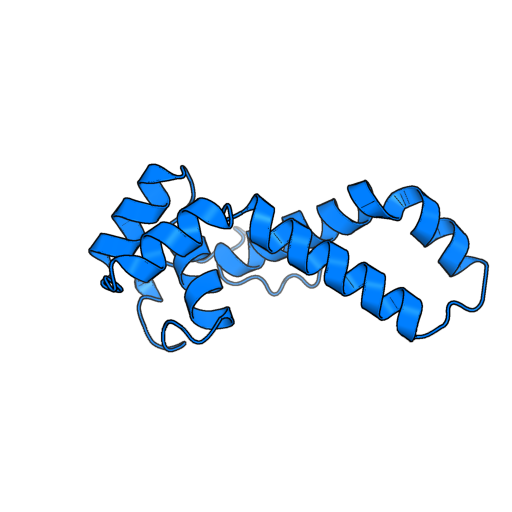 A 1 110 ? -1.442 -7.924 8.512 1.00 95.12 110 LYS A CA 1
ATOM 860 C C . LYS A 1 110 ? -1.350 -9.439 8.552 1.00 95.12 110 LYS A C 1
ATOM 862 O O . LYS A 1 110 ? -1.124 -10.020 9.618 1.00 95.12 110 LYS A O 1
ATOM 867 N N . GLN A 1 111 ? -1.512 -10.077 7.401 1.00 92.88 111 GLN A N 1
ATOM 868 C CA . GLN A 1 111 ? -1.333 -11.518 7.293 1.00 92.88 111 GLN A CA 1
ATOM 869 C C . GLN A 1 111 ? 0.155 -11.826 7.253 1.00 92.88 111 GLN A C 1
ATOM 871 O O . GLN A 1 111 ? 0.896 -11.187 6.513 1.00 92.88 111 GLN A O 1
ATOM 876 N N . ARG A 1 112 ? 0.599 -12.794 8.056 1.00 89.88 112 ARG A N 1
ATOM 877 C CA . ARG A 1 112 ? 1.979 -13.279 8.006 1.00 89.88 112 ARG A CA 1
ATOM 878 C C . ARG A 1 112 ? 2.072 -14.477 7.084 1.00 89.88 112 ARG A C 1
ATOM 880 O O . ARG A 1 112 ? 1.220 -15.359 7.150 1.00 89.88 112 ARG A O 1
ATOM 887 N N . PHE A 1 113 ? 3.116 -14.506 6.269 1.00 83.12 113 PHE A N 1
ATOM 888 C CA . PHE A 1 113 ? 3.445 -15.679 5.474 1.00 83.12 113 PHE A CA 1
ATOM 889 C C . PHE A 1 113 ? 4.498 -16.496 6.204 1.00 83.12 113 PHE A C 1
ATOM 891 O O . PHE A 1 113 ? 5.557 -15.984 6.571 1.00 83.12 113 PHE A O 1
ATOM 898 N N . GLU A 1 114 ? 4.185 -17.767 6.401 1.00 78.69 114 GLU A N 1
ATOM 899 C CA . GLU A 1 114 ? 5.134 -18.792 6.803 1.00 78.69 114 GLU A CA 1
ATOM 900 C C . GLU A 1 114 ? 5.251 -19.741 5.614 1.00 78.69 114 GLU A C 1
ATOM 902 O O . GLU A 1 114 ? 4.241 -20.203 5.078 1.00 78.69 114 GLU A O 1
ATOM 907 N N . TRP A 1 115 ? 6.474 -19.956 5.137 1.00 65.88 115 TRP A N 1
ATOM 908 C CA . TRP A 1 115 ? 6.705 -20.936 4.086 1.00 65.88 115 TRP A CA 1
ATOM 909 C C . TRP A 1 115 ? 6.520 -22.323 4.696 1.00 65.88 115 TRP A C 1
ATOM 911 O O . TRP A 1 115 ? 7.110 -22.614 5.736 1.00 65.88 115 TRP A O 1
ATOM 921 N N . ALA A 1 116 ? 5.683 -23.151 4.073 1.00 68.50 116 ALA A N 1
ATOM 922 C CA . ALA A 1 116 ? 5.637 -24.566 4.406 1.00 68.50 116 ALA A CA 1
ATOM 923 C C . ALA A 1 116 ? 6.965 -25.197 3.959 1.00 68.50 116 ALA A C 1
ATOM 925 O O . ALA A 1 116 ? 7.331 -25.064 2.789 1.00 68.50 116 ALA A O 1
ATOM 926 N N . GLU A 1 117 ? 7.686 -25.800 4.905 1.00 53.22 117 GLU A N 1
ATOM 927 C CA . GLU A 1 117 ? 8.860 -26.643 4.635 1.00 53.22 117 GLU A CA 1
ATOM 928 C C . GLU A 1 117 ? 8.469 -27.959 3.952 1.00 53.22 117 GLU A C 1
ATOM 930 O O . GLU A 1 117 ? 7.379 -28.499 4.266 1.00 53.22 117 GLU A O 1
#

Radius of gyration: 16.27 Å; chains: 1; bounding box: 42×40×38 Å